Protein AF-A0A1Z4JRB9-F1 (afdb_monomer)

Mean predicted aligned error: 3.91 Å

Secondary structure (DSSP, 8-state):
---SS-EEEEEE-SSHHHHHHHHTT----TTEEEEETTEEEEE--SSTTS--EEEEEEEETTEEEEEEEEEGGG--HHHHHHHHHHHHTT-----EEE--EEE--TT---TT--

Nearest PDB structures (foldseek):
  4qae-assembly6_F  TM=2.705E-01  e=8.621E+00  Homo sapiens
  3cbc-assembly3_C  TM=2.726E-01  e=9.791E+00  Homo sapiens

Organism: NCBI:txid1973484

Structure (mmCIF, N/CA/C/O backbone):
data_AF-A0A1Z4JRB9-F1
#
_entry.id   AF-A0A1Z4JRB9-F1
#
loop_
_atom_site.group_PDB
_atom_site.id
_atom_site.type_symbol
_atom_site.label_atom_id
_atom_site.label_alt_id
_atom_site.label_comp_id
_atom_site.label_asym_id
_atom_site.label_entity_id
_atom_site.label_seq_id
_atom_site.pdbx_PDB_ins_code
_atom_site.Cartn_x
_atom_site.Cartn_y
_atom_site.Cartn_z
_atom_site.occupancy
_atom_site.B_iso_or_equiv
_atom_site.auth_seq_id
_atom_site.auth_comp_id
_atom_site.auth_asym_id
_atom_site.auth_atom_id
_atom_site.pdbx_PDB_model_num
ATOM 1 N N . MET A 1 1 ? -9.429 -4.239 -7.756 1.00 72.44 1 MET A N 1
ATOM 2 C CA . MET A 1 1 ? -8.164 -4.983 -7.637 1.00 72.44 1 MET A CA 1
ATOM 3 C C . MET A 1 1 ? -8.111 -6.054 -8.705 1.00 72.44 1 MET A C 1
ATOM 5 O O . MET A 1 1 ? -9.099 -6.768 -8.869 1.00 72.44 1 MET A O 1
ATOM 9 N N . LEU A 1 2 ? -7.002 -6.143 -9.434 1.00 74.12 2 LEU A N 1
ATOM 10 C CA . LEU A 1 2 ? -6.843 -7.051 -10.573 1.00 74.12 2 LEU A CA 1
ATOM 11 C C . LEU A 1 2 ? -6.535 -8.493 -10.146 1.00 74.12 2 LEU A C 1
ATOM 13 O O . LEU A 1 2 ? -6.946 -9.438 -10.820 1.00 74.12 2 LEU A O 1
ATOM 17 N N . HIS A 1 3 ? -5.846 -8.682 -9.017 1.00 84.50 3 HIS A N 1
ATOM 18 C CA . HIS A 1 3 ? -5.268 -9.984 -8.663 1.00 84.50 3 HIS A CA 1
ATOM 19 C C . HIS A 1 3 ? -6.039 -10.707 -7.555 1.00 84.50 3 HIS A C 1
ATOM 21 O O . HIS A 1 3 ? -5.783 -10.519 -6.373 1.00 84.50 3 HIS A O 1
ATOM 27 N N . THR A 1 4 ? -6.934 -11.625 -7.911 1.00 82.00 4 THR A N 1
ATOM 28 C CA . THR A 1 4 ? -7.698 -12.429 -6.930 1.00 82.00 4 THR A CA 1
ATOM 29 C C . THR A 1 4 ? -6.869 -13.527 -6.25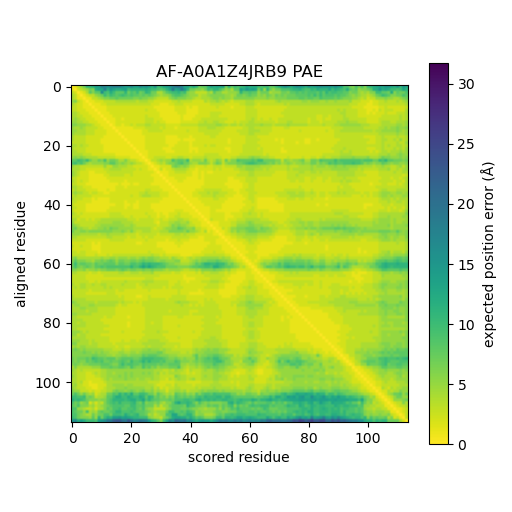2 1.00 82.00 4 THR A C 1
ATOM 31 O O . THR A 1 4 ? -7.230 -14.036 -5.187 1.00 82.00 4 THR A O 1
ATOM 34 N N . HIS A 1 5 ? -5.746 -13.919 -6.866 1.00 85.62 5 HIS A N 1
ATOM 35 C CA . HIS A 1 5 ? -4.931 -15.042 -6.405 1.00 85.62 5 HIS A CA 1
ATOM 36 C C . HIS A 1 5 ? -3.645 -14.649 -5.667 1.00 85.62 5 HIS A C 1
ATOM 38 O O . HIS A 1 5 ? -3.005 -15.521 -5.073 1.00 85.62 5 HIS A O 1
ATOM 44 N N . ARG A 1 6 ? -3.292 -13.363 -5.663 1.00 91.31 6 ARG A N 1
ATOM 45 C CA . ARG A 1 6 ? -2.060 -12.865 -5.051 1.00 91.31 6 ARG A CA 1
ATOM 46 C C . ARG A 1 6 ? -2.154 -12.908 -3.522 1.00 91.31 6 ARG A C 1
ATOM 48 O O . ARG A 1 6 ? -3.230 -12.753 -2.942 1.00 91.31 6 ARG A O 1
ATOM 55 N N . VAL A 1 7 ? -1.015 -13.166 -2.886 1.00 93.06 7 VAL A N 1
ATOM 56 C CA . VAL A 1 7 ? -0.825 -13.013 -1.441 1.00 93.06 7 VAL A CA 1
ATOM 57 C C . VAL A 1 7 ? 0.151 -11.866 -1.256 1.00 93.06 7 VAL A C 1
ATOM 59 O O . VAL A 1 7 ? 1.251 -11.923 -1.802 1.00 93.06 7 VAL A O 1
ATOM 62 N N . TRP A 1 8 ? -0.254 -10.829 -0.529 1.00 94.88 8 TRP A N 1
ATOM 63 C CA . TRP A 1 8 ? 0.600 -9.669 -0.306 1.00 94.88 8 TRP A CA 1
ATOM 64 C C . TRP A 1 8 ? 1.359 -9.786 1.005 1.00 94.88 8 TRP A C 1
ATOM 66 O O . TRP A 1 8 ? 0.747 -9.954 2.056 1.00 94.88 8 TRP A O 1
ATOM 76 N N . HIS A 1 9 ? 2.677 -9.643 0.941 1.00 95.62 9 HIS A N 1
ATOM 77 C CA . HIS A 1 9 ? 3.527 -9.464 2.104 1.00 95.62 9 HIS A CA 1
ATOM 78 C C . HIS A 1 9 ? 3.470 -8.012 2.570 1.00 95.62 9 HIS A C 1
ATOM 80 O O . HIS A 1 9 ? 3.903 -7.100 1.858 1.00 95.62 9 HIS A O 1
ATOM 86 N N . ILE A 1 10 ? 2.912 -7.795 3.756 1.00 95.50 10 ILE A N 1
ATOM 87 C CA . ILE A 1 10 ? 2.615 -6.465 4.272 1.00 95.50 10 ILE A CA 1
ATOM 88 C C . ILE A 1 10 ? 3.746 -5.979 5.164 1.00 95.50 10 ILE A C 1
ATOM 90 O O . ILE A 1 10 ? 4.005 -6.525 6.233 1.00 95.50 10 ILE A O 1
ATOM 94 N N . LYS A 1 11 ? 4.362 -4.868 4.761 1.00 94.75 11 LYS A N 1
ATOM 95 C CA . LYS A 1 11 ? 5.278 -4.112 5.607 1.00 94.75 11 LYS A CA 1
ATOM 96 C C . LYS A 1 11 ? 4.556 -2.943 6.271 1.00 94.75 11 LYS A C 1
ATOM 98 O O . LYS A 1 11 ? 4.112 -2.012 5.601 1.00 94.75 11 LYS A O 1
ATOM 103 N N . THR A 1 12 ? 4.502 -2.940 7.596 1.00 95.31 12 THR A N 1
ATOM 104 C CA . THR A 1 12 ? 3.976 -1.794 8.348 1.00 95.31 12 THR A CA 1
ATOM 105 C C . THR A 1 12 ? 4.958 -0.625 8.315 1.00 95.31 12 THR A C 1
ATOM 107 O O . THR A 1 12 ? 6.150 -0.793 8.581 1.00 95.31 12 THR A O 1
ATOM 110 N N . VAL A 1 13 ? 4.447 0.563 8.000 1.00 95.69 13 VAL A N 1
ATOM 111 C CA . VAL A 1 13 ? 5.154 1.842 8.083 1.00 95.69 13 VAL A CA 1
ATOM 112 C C . VAL A 1 13 ? 4.422 2.761 9.074 1.00 95.69 13 VAL A C 1
ATOM 114 O O . VAL A 1 13 ? 3.191 2.812 9.081 1.00 95.69 13 VAL A O 1
ATOM 117 N N . PRO A 1 14 ? 5.148 3.469 9.952 1.00 93.19 14 PRO A N 1
ATOM 118 C CA . PRO A 1 14 ? 4.567 4.204 11.073 1.00 93.19 14 PRO A CA 1
ATOM 119 C C . PRO A 1 14 ? 3.890 5.516 10.664 1.00 93.19 14 PRO A C 1
ATOM 121 O O . PRO A 1 14 ? 3.066 6.029 11.418 1.00 93.19 14 PRO A O 1
ATOM 124 N N . THR A 1 15 ? 4.247 6.093 9.513 1.00 94.38 15 THR A N 1
ATOM 125 C CA . THR A 1 15 ? 3.778 7.423 9.106 1.00 94.38 15 THR A CA 1
ATOM 126 C C . THR A 1 15 ? 3.445 7.490 7.621 1.00 94.38 15 THR A C 1
ATOM 128 O O . THR A 1 15 ? 3.972 6.730 6.806 1.00 94.38 15 THR A O 1
ATOM 131 N N . LEU A 1 16 ? 2.598 8.461 7.268 1.00 92.88 16 LEU A N 1
ATOM 132 C CA . LEU A 1 16 ? 2.298 8.806 5.880 1.00 92.88 16 LEU A CA 1
ATOM 133 C C . LEU A 1 16 ? 3.568 9.164 5.092 1.00 92.88 16 LEU A C 1
ATOM 135 O O . LEU A 1 16 ? 3.739 8.737 3.956 1.00 92.88 16 LEU A O 1
ATOM 139 N N . GLU A 1 17 ? 4.484 9.917 5.697 1.00 94.19 17 GLU A N 1
ATOM 140 C CA . GLU A 1 17 ? 5.735 10.307 5.044 1.00 94.19 17 GLU A CA 1
ATOM 141 C C . GLU A 1 17 ? 6.607 9.094 4.698 1.00 94.19 17 GLU A C 1
ATOM 143 O O . GLU A 1 17 ? 7.180 9.021 3.609 1.00 94.19 17 GLU A O 1
ATOM 148 N N . GLU A 1 18 ? 6.684 8.107 5.592 1.00 95.31 18 GLU A N 1
ATOM 149 C CA . GLU A 1 18 ? 7.399 6.863 5.312 1.00 95.31 18 GLU A CA 1
ATOM 150 C C . GLU A 1 18 ? 6.713 6.018 4.242 1.00 95.31 18 GLU A 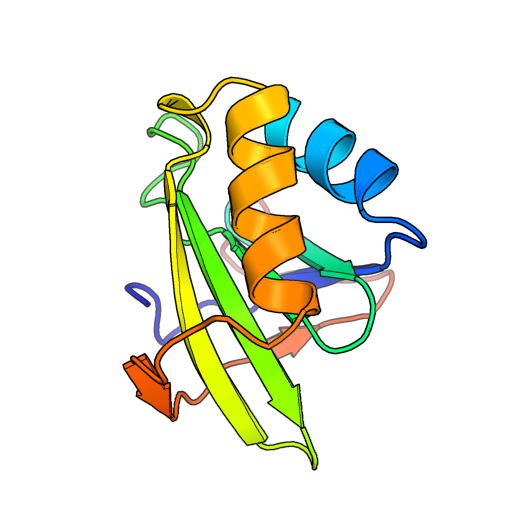C 1
ATOM 152 O O . GLU A 1 18 ? 7.406 5.412 3.423 1.00 95.31 18 GLU A O 1
ATOM 157 N N . LEU A 1 19 ? 5.378 6.017 4.199 1.00 95.94 19 LEU A N 1
ATOM 158 C CA . LEU A 1 19 ? 4.634 5.364 3.128 1.00 95.94 19 LEU A CA 1
ATOM 159 C C . LEU A 1 19 ? 4.931 6.002 1.768 1.00 95.94 19 LEU A C 1
ATOM 161 O O . LEU A 1 19 ? 5.290 5.288 0.837 1.00 95.94 19 LEU A O 1
ATOM 165 N N . VAL A 1 20 ? 4.831 7.329 1.646 1.00 95.25 20 VAL A N 1
ATOM 166 C CA . VAL A 1 20 ? 5.108 8.036 0.383 1.00 95.25 20 VAL A CA 1
ATOM 167 C C . VAL A 1 20 ? 6.545 7.774 -0.069 1.00 95.25 20 VAL A C 1
ATOM 169 O O . VAL A 1 20 ? 6.778 7.409 -1.223 1.00 95.25 20 VAL A O 1
ATOM 172 N N . LYS A 1 21 ? 7.514 7.858 0.853 1.00 94.62 21 LYS A N 1
ATOM 173 C CA . LYS A 1 21 ? 8.917 7.503 0.579 1.00 94.62 21 LYS A CA 1
ATOM 174 C C . LYS A 1 21 ? 9.082 6.053 0.141 1.00 94.62 21 LYS A C 1
ATOM 176 O O . LYS A 1 21 ? 9.952 5.783 -0.683 1.00 94.62 21 LYS A O 1
ATOM 181 N N . ALA A 1 22 ? 8.314 5.121 0.708 1.00 94.94 22 ALA A N 1
ATOM 182 C CA . ALA A 1 22 ? 8.328 3.730 0.282 1.00 94.94 22 ALA A CA 1
ATOM 183 C C . ALA A 1 22 ? 7.796 3.621 -1.149 1.00 94.94 22 ALA A C 1
ATOM 185 O O . ALA A 1 22 ? 8.566 3.246 -2.024 1.00 94.94 22 ALA A O 1
ATOM 186 N N . LEU A 1 23 ? 6.558 4.043 -1.417 1.00 94.69 23 LEU A N 1
ATOM 187 C CA . LEU A 1 23 ? 5.913 3.935 -2.733 1.00 94.69 23 LEU A CA 1
ATOM 188 C C . LEU A 1 23 ? 6.776 4.518 -3.866 1.00 94.69 23 LEU A C 1
ATOM 190 O O . LEU A 1 23 ? 6.948 3.883 -4.906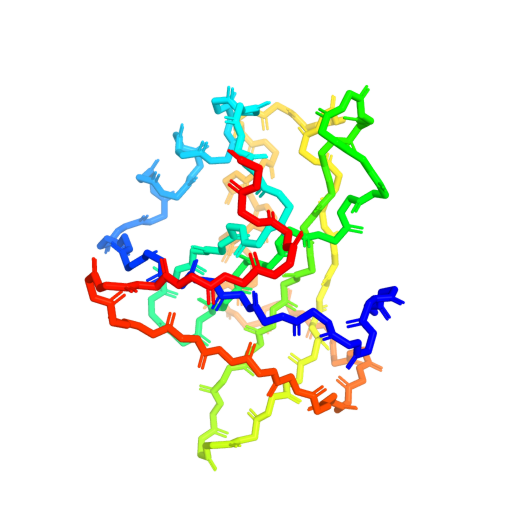 1.00 94.69 23 LEU A O 1
ATOM 194 N N . LEU A 1 24 ? 7.414 5.670 -3.639 1.00 93.88 24 LEU A N 1
ATOM 195 C CA . LEU A 1 24 ? 8.269 6.332 -4.632 1.00 93.88 24 LEU A CA 1
ATOM 196 C C . LEU A 1 24 ? 9.562 5.578 -4.988 1.00 93.88 24 LEU A C 1
ATOM 198 O O . LEU A 1 24 ? 10.190 5.920 -5.990 1.00 93.88 24 LEU A O 1
ATOM 202 N N . LYS A 1 25 ? 9.976 4.555 -4.225 1.00 92.06 25 LYS A N 1
ATOM 203 C CA . LYS A 1 25 ? 11.139 3.723 -4.590 1.00 92.06 25 LYS A CA 1
ATOM 204 C C . LYS A 1 25 ? 10.890 2.860 -5.824 1.00 92.06 25 LYS A C 1
ATOM 206 O O . LYS A 1 25 ? 11.860 2.527 -6.499 1.00 92.06 25 LYS A O 1
ATOM 211 N N . LYS A 1 26 ? 9.627 2.504 -6.106 1.00 84.44 26 LYS A N 1
ATOM 212 C CA . LYS A 1 26 ? 9.176 1.802 -7.326 1.00 84.44 26 LYS A CA 1
ATOM 213 C C . LYS A 1 26 ? 9.951 0.522 -7.690 1.00 84.44 26 LYS A C 1
ATOM 21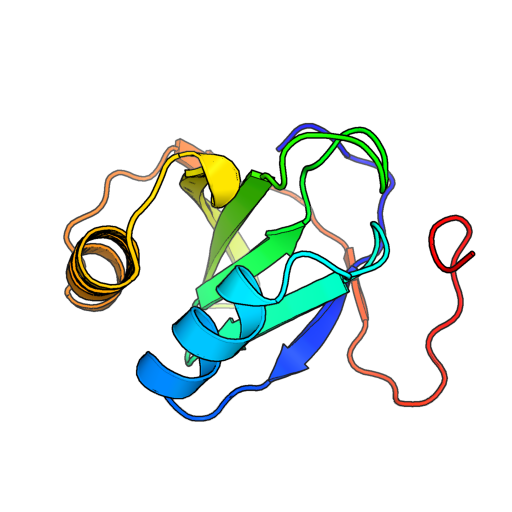5 O O . LYS A 1 26 ? 9.996 0.136 -8.849 1.00 84.44 26 LYS A O 1
ATOM 220 N N . ASN A 1 27 ? 10.572 -0.143 -6.719 1.00 85.38 27 ASN A N 1
ATOM 221 C CA . ASN A 1 27 ? 11.428 -1.313 -6.947 1.00 85.38 27 ASN A CA 1
ATOM 222 C C . ASN A 1 27 ? 10.944 -2.554 -6.186 1.00 85.38 27 ASN A C 1
ATOM 224 O O . ASN A 1 27 ? 11.746 -3.384 -5.755 1.00 85.38 27 ASN A O 1
ATOM 228 N N . TYR A 1 28 ? 9.633 -2.646 -5.967 1.00 91.31 28 TYR A N 1
ATOM 229 C CA . TYR A 1 28 ? 9.040 -3.723 -5.194 1.00 91.31 28 TYR A CA 1
ATOM 230 C C . TYR A 1 28 ? 8.518 -4.843 -6.082 1.00 91.31 28 TYR A C 1
ATOM 232 O O . TYR A 1 28 ? 7.870 -4.594 -7.099 1.00 91.31 28 TYR A O 1
ATOM 240 N N . VAL A 1 29 ? 8.750 -6.072 -5.619 1.00 92.25 29 VAL A N 1
ATOM 241 C CA . VAL A 1 29 ? 8.133 -7.284 -6.161 1.00 92.25 29 VAL A CA 1
ATOM 242 C C . VAL A 1 29 ? 6.610 -7.206 -6.075 1.00 92.25 29 VAL A C 1
ATOM 244 O O . VAL A 1 29 ? 6.042 -6.482 -5.249 1.00 92.25 29 VAL A O 1
ATOM 247 N N . LEU A 1 30 ? 5.936 -7.979 -6.918 1.00 93.62 30 LEU A N 1
ATOM 248 C CA . LEU A 1 30 ? 4.485 -7.912 -7.079 1.00 93.62 30 LEU A CA 1
ATOM 249 C C . LEU A 1 30 ? 3.702 -8.267 -5.813 1.00 93.62 30 LEU A C 1
ATOM 251 O O . LEU A 1 30 ? 2.611 -7.738 -5.609 1.00 93.62 30 LE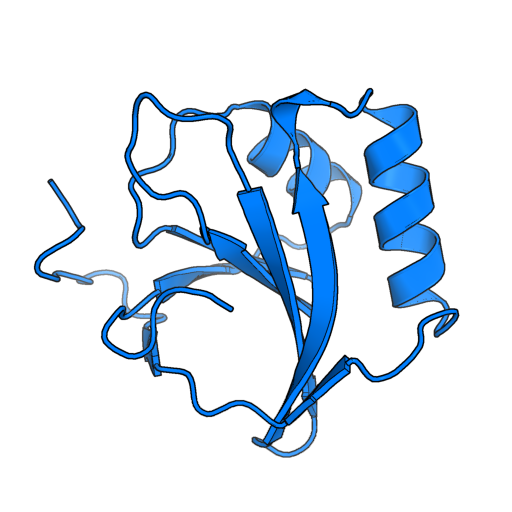U A O 1
ATOM 255 N N . CYS A 1 31 ? 4.244 -9.124 -4.942 1.00 94.19 31 CYS A N 1
ATOM 256 C CA . CYS A 1 31 ? 3.617 -9.435 -3.657 1.00 94.19 31 CYS A CA 1
ATOM 257 C C . CYS A 1 31 ? 3.809 -8.351 -2.590 1.00 94.19 31 CYS A C 1
ATOM 259 O O . CYS A 1 31 ? 3.302 -8.508 -1.486 1.00 94.19 31 CYS A O 1
ATOM 261 N N . ALA A 1 32 ? 4.526 -7.261 -2.854 1.00 94.94 32 ALA A N 1
ATOM 262 C CA . ALA A 1 32 ? 4.739 -6.245 -1.834 1.00 94.94 32 ALA A CA 1
ATOM 263 C C . ALA A 1 32 ? 3.452 -5.478 -1.503 1.00 94.94 32 ALA A C 1
ATOM 265 O O . ALA A 1 32 ? 2.680 -5.087 -2.383 1.00 94.94 32 ALA A O 1
ATOM 266 N N . GLY A 1 33 ? 3.256 -5.202 -0.220 1.00 95.81 33 GLY A N 1
ATOM 267 C CA . GLY A 1 33 ? 2.264 -4.253 0.251 1.00 95.81 33 GLY A CA 1
ATOM 268 C C . GLY A 1 33 ? 2.750 -3.482 1.471 1.00 95.81 33 GLY A C 1
ATOM 269 O O . GLY A 1 33 ? 3.708 -3.871 2.142 1.00 95.81 33 GLY A O 1
ATOM 270 N N . PHE A 1 34 ? 2.073 -2.378 1.766 1.00 96.50 34 PHE A N 1
ATOM 271 C CA . PHE A 1 34 ? 2.374 -1.518 2.906 1.00 96.50 34 PHE A CA 1
ATOM 272 C C . PHE A 1 34 ? 1.141 -1.295 3.766 1.00 96.50 34 PHE A C 1
ATOM 274 O O . PHE A 1 34 ? 0.023 -1.268 3.256 1.00 96.50 34 PHE A O 1
ATOM 281 N N . ARG A 1 35 ? 1.350 -1.095 5.067 1.00 95.62 35 ARG A N 1
ATOM 282 C CA . ARG A 1 35 ? 0.297 -0.697 6.008 1.00 95.62 35 ARG A CA 1
ATOM 283 C C . ARG A 1 35 ? 0.640 0.620 6.686 1.00 95.62 35 ARG A C 1
ATOM 285 O O . ARG A 1 35 ? 1.744 0.746 7.205 1.00 95.62 35 ARG A O 1
ATOM 292 N N . VAL A 1 36 ? -0.324 1.537 6.755 1.00 94.44 36 VAL A N 1
ATOM 293 C CA . VAL A 1 36 ? -0.274 2.734 7.610 1.00 94.44 36 VAL A CA 1
ATOM 294 C C . VAL A 1 36 ? -1.621 2.901 8.319 1.00 94.44 36 VAL A C 1
ATOM 296 O O . VAL A 1 36 ? -2.648 3.129 7.681 1.00 94.44 36 VAL A O 1
ATOM 299 N N . GLY A 1 37 ? -1.642 2.739 9.644 1.00 92.12 37 GLY A N 1
ATOM 300 C CA . GLY A 1 37 ? -2.904 2.621 10.387 1.00 92.12 37 GLY A CA 1
ATOM 301 C C . GLY A 1 37 ? -3.767 1.474 9.844 1.00 92.12 37 GLY A C 1
ATOM 302 O O . GLY A 1 37 ? -3.265 0.364 9.662 1.00 92.12 37 GLY A O 1
ATOM 303 N N . ASP A 1 38 ? -5.029 1.771 9.529 1.00 92.75 38 ASP A N 1
ATOM 304 C CA . ASP A 1 38 ? -6.006 0.807 8.994 1.00 92.75 38 ASP A CA 1
ATOM 305 C C . ASP A 1 38 ? -5.984 0.690 7.459 1.00 92.75 38 ASP A C 1
ATOM 307 O O . ASP A 1 38 ? -6.754 -0.076 6.873 1.00 92.75 38 ASP A O 1
ATOM 311 N N . LEU A 1 39 ? -5.106 1.443 6.788 1.00 94.75 39 LEU A N 1
ATOM 312 C CA . LEU A 1 39 ? -4.972 1.424 5.335 1.00 94.75 39 LEU A CA 1
ATOM 313 C C . LEU A 1 39 ? -3.892 0.441 4.891 1.00 94.75 39 LEU A C 1
ATOM 315 O O . LEU A 1 39 ? -2.769 0.428 5.404 1.00 94.75 39 LEU A O 1
ATOM 319 N N . LEU A 1 40 ? -4.232 -0.334 3.870 1.00 96.00 40 LE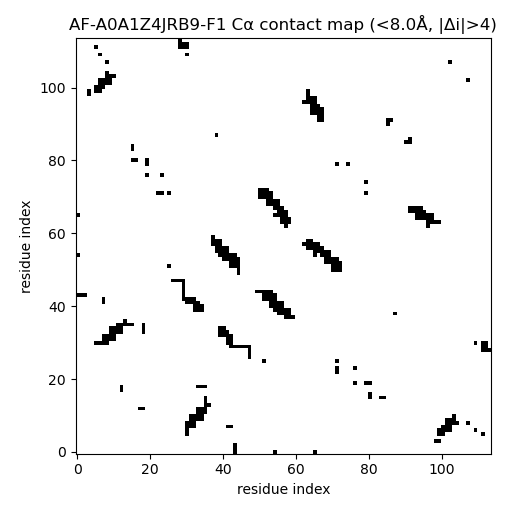U A N 1
ATOM 320 C CA . LEU A 1 40 ? -3.362 -1.228 3.128 1.00 96.00 40 LEU A CA 1
ATOM 321 C C . LEU A 1 40 ? -3.142 -0.684 1.718 1.00 96.00 40 LEU A C 1
ATOM 323 O O . LEU A 1 40 ? -4.083 -0.293 1.036 1.00 96.00 40 LEU A O 1
ATOM 327 N N . PHE A 1 41 ? -1.892 -0.723 1.278 1.00 96.56 41 PHE A N 1
ATOM 328 C CA . PHE A 1 41 ? -1.453 -0.364 -0.064 1.00 96.56 41 PHE A CA 1
ATOM 329 C C . PHE A 1 41 ? -0.901 -1.621 -0.704 1.00 96.56 41 PHE A C 1
ATOM 331 O O . PHE A 1 41 ? 0.172 -2.090 -0.328 1.00 96.56 41 PHE A O 1
ATOM 338 N N . LEU A 1 42 ? -1.652 -2.194 -1.631 1.00 96.62 42 LEU A N 1
ATOM 339 C CA . LEU A 1 42 ? -1.377 -3.511 -2.188 1.00 96.62 42 LEU A CA 1
ATOM 340 C C . LEU A 1 42 ? -0.938 -3.338 -3.631 1.00 96.62 42 LEU A C 1
ATOM 342 O O . LEU A 1 42 ? -1.705 -2.799 -4.425 1.00 96.62 42 LEU A O 1
ATOM 346 N N . ASN A 1 43 ? 0.283 -3.768 -3.960 1.00 95.44 43 ASN A N 1
ATOM 347 C CA . ASN A 1 43 ? 0.795 -3.672 -5.322 1.00 95.44 43 ASN A CA 1
ATOM 348 C C . ASN A 1 43 ? -0.156 -4.430 -6.267 1.00 95.44 43 ASN A C 1
ATOM 350 O O . ASN A 1 43 ? -0.305 -5.651 -6.152 1.00 95.44 43 ASN A O 1
ATOM 354 N N . ASP A 1 44 ? -0.825 -3.695 -7.154 1.00 94.44 44 ASP A N 1
ATOM 355 C CA . ASP A 1 44 ? -1.811 -4.179 -8.129 1.00 94.44 44 ASP A CA 1
ATOM 356 C C . ASP A 1 44 ? -1.231 -4.183 -9.557 1.00 94.44 44 ASP A C 1
ATOM 358 O O . ASP A 1 44 ? -1.919 -4.527 -10.516 1.00 94.44 44 ASP A O 1
ATOM 362 N N . SER A 1 45 ? 0.065 -3.885 -9.700 1.00 93.44 45 SER A N 1
ATOM 363 C CA . SER A 1 45 ? 0.776 -3.872 -10.983 1.00 93.44 45 SER A CA 1
ATOM 364 C C . SER A 1 45 ? 0.758 -5.247 -11.661 1.00 93.44 45 SER A C 1
ATOM 366 O O . SER A 1 45 ? 0.724 -6.303 -11.005 1.00 93.44 45 SER A O 1
ATOM 368 N N . THR A 1 46 ? 0.806 -5.242 -12.994 1.00 91.06 46 THR A N 1
ATOM 369 C CA . THR A 1 46 ? 0.773 -6.457 -13.824 1.00 91.06 46 THR A CA 1
ATOM 370 C C . THR A 1 46 ? 2.128 -7.155 -13.944 1.00 91.06 46 THR A C 1
ATOM 372 O O . THR A 1 46 ? 2.156 -8.359 -14.185 1.00 91.06 46 THR A O 1
ATOM 375 N N . SER A 1 47 ? 3.232 -6.422 -13.783 1.00 90.19 47 SER A N 1
ATOM 376 C CA . SER A 1 47 ? 4.613 -6.933 -13.788 1.00 90.19 47 SER A CA 1
ATOM 377 C C . SER A 1 47 ? 5.552 -5.981 -13.041 1.00 90.19 47 SER A C 1
ATOM 379 O O . SER A 1 47 ? 5.208 -4.819 -12.838 1.00 90.19 47 SER A O 1
ATOM 381 N N . GLU A 1 48 ? 6.743 -6.446 -12.666 1.00 87.00 48 GLU A N 1
ATOM 382 C CA . GLU A 1 48 ? 7.778 -5.635 -12.007 1.00 87.00 48 GLU A CA 1
ATOM 383 C C . GLU A 1 48 ? 8.277 -4.480 -12.891 1.00 87.00 48 GLU A C 1
ATOM 385 O O . GLU A 1 48 ? 8.588 -3.410 -12.377 1.00 87.00 48 GLU A O 1
ATOM 390 N N . ASP A 1 49 ? 8.288 -4.681 -14.214 1.00 87.12 49 ASP A N 1
ATOM 391 C CA . ASP A 1 49 ? 8.676 -3.671 -15.212 1.00 87.12 49 ASP A CA 1
ATOM 392 C C . ASP A 1 49 ? 7.513 -2.757 -15.651 1.00 87.12 49 ASP A C 1
ATOM 394 O O . ASP A 1 49 ? 7.679 -1.910 -16.532 1.00 87.12 49 ASP A O 1
ATOM 398 N N . ALA A 1 50 ? 6.308 -2.952 -15.101 1.00 88.88 50 ALA A N 1
ATOM 399 C CA . ALA A 1 50 ? 5.162 -2.107 -15.422 1.00 88.88 50 ALA A CA 1
ATOM 400 C C . ALA A 1 50 ? 5.168 -0.816 -14.593 1.00 88.88 50 ALA A C 1
ATOM 402 O O . ALA A 1 50 ? 5.909 -0.654 -13.625 1.00 88.88 50 ALA A O 1
ATOM 403 N N . ILE A 1 51 ? 4.270 0.090 -14.973 1.00 91.38 51 ILE A N 1
ATOM 404 C CA . ILE A 1 51 ? 3.848 1.206 -14.130 1.00 91.38 51 ILE A CA 1
ATOM 405 C C . ILE A 1 51 ? 3.374 0.637 -12.782 1.00 91.38 51 ILE A C 1
ATOM 407 O O . ILE A 1 51 ? 2.580 -0.304 -12.741 1.00 91.38 51 ILE A O 1
ATOM 411 N N . GLN A 1 52 ? 3.876 1.209 -11.690 1.00 93.06 52 GLN A N 1
ATOM 412 C CA . GLN A 1 52 ? 3.555 0.805 -10.331 1.00 93.06 52 GLN A CA 1
ATOM 413 C C . GLN A 1 52 ? 2.177 1.336 -9.932 1.00 93.06 52 GLN A C 1
ATOM 415 O O . GLN A 1 52 ? 1.965 2.541 -9.761 1.00 93.06 52 GLN A O 1
ATOM 420 N N . GLU A 1 53 ? 1.251 0.407 -9.740 1.00 94.88 53 GLU A N 1
ATOM 421 C CA . GLU A 1 53 ? -0.118 0.656 -9.306 1.00 94.88 53 GLU A CA 1
ATOM 422 C C . GLU A 1 53 ? -0.364 0.005 -7.948 1.00 94.88 53 GLU A C 1
ATOM 424 O O . GLU A 1 53 ? 0.070 -1.121 -7.692 1.00 94.88 53 GLU A O 1
ATOM 429 N N . TYR A 1 54 ? -1.069 0.712 -7.067 1.00 96.12 54 TYR A N 1
ATOM 430 C CA . TYR A 1 54 ? -1.429 0.221 -5.742 1.00 96.12 54 TYR A CA 1
ATOM 431 C C . TYR A 1 54 ? -2.926 0.373 -5.506 1.00 96.12 54 TYR A C 1
ATOM 433 O O . TYR A 1 54 ? -3.476 1.470 -5.608 1.00 96.12 54 TYR A O 1
ATOM 441 N N . ALA A 1 55 ? -3.579 -0.721 -5.123 1.00 95.94 55 ALA A N 1
ATOM 442 C CA . ALA A 1 55 ? -4.924 -0.673 -4.572 1.00 95.94 55 ALA A CA 1
ATOM 443 C C . ALA A 1 55 ? -4.858 -0.193 -3.116 1.00 95.94 55 ALA A C 1
ATOM 445 O O . ALA A 1 55 ? -4.076 -0.723 -2.322 1.00 95.94 55 ALA A O 1
ATOM 446 N N . ILE A 1 56 ? -5.693 0.788 -2.769 1.00 95.69 56 ILE A N 1
ATOM 447 C CA . ILE A 1 56 ? -5.818 1.322 -1.412 1.00 95.69 56 ILE A CA 1
ATOM 448 C C . ILE A 1 56 ? -7.042 0.682 -0.767 1.00 95.69 56 ILE A C 1
ATOM 450 O O .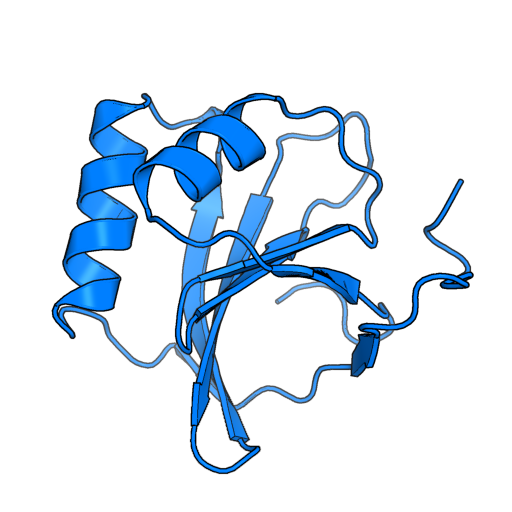 ILE A 1 56 ? -8.169 0.800 -1.258 1.00 95.69 56 ILE A O 1
ATOM 454 N N . VAL A 1 57 ? -6.807 -0.036 0.323 1.00 95.62 57 VAL A N 1
ATOM 455 C CA . VAL A 1 57 ? -7.794 -0.894 0.973 1.00 95.62 57 VAL A CA 1
ATOM 456 C C . VAL A 1 57 ? -7.888 -0.534 2.443 1.00 95.62 57 VAL A C 1
ATOM 458 O O . VAL A 1 57 ? -6.889 -0.512 3.151 1.00 95.62 57 VAL A O 1
ATOM 461 N N . LEU A 1 58 ? -9.103 -0.295 2.909 1.00 94.31 58 LEU A N 1
ATOM 462 C CA . LEU A 1 58 ? -9.411 -0.153 4.319 1.00 94.31 58 LEU A CA 1
ATOM 463 C C . LEU A 1 58 ? -9.607 -1.540 4.943 1.00 94.31 58 LEU A C 1
ATOM 465 O O . LEU A 1 58 ? -10.328 -2.371 4.383 1.00 94.31 58 LEU A O 1
ATOM 469 N N . ASN A 1 59 ? -8.984 -1.775 6.096 1.00 91.19 59 ASN A N 1
ATOM 470 C CA . ASN A 1 59 ? -9.180 -2.968 6.915 1.00 91.19 59 ASN A CA 1
ATOM 471 C C . ASN A 1 59 ? -9.833 -2.587 8.251 1.00 91.19 59 ASN A C 1
ATOM 473 O O . ASN A 1 59 ? -9.144 -2.156 9.171 1.00 91.19 59 ASN A O 1
ATOM 477 N N . VAL A 1 60 ? -11.152 -2.759 8.354 1.00 84.50 60 VAL A N 1
ATOM 478 C CA . VAL A 1 60 ? -11.932 -2.485 9.575 1.00 84.50 60 VAL A CA 1
ATOM 479 C C . VAL A 1 60 ? -12.706 -3.742 9.944 1.00 84.50 60 VAL A C 1
ATOM 481 O O . VAL A 1 60 ? -13.335 -4.351 9.084 1.00 84.50 60 VAL A O 1
ATOM 484 N N . ASP A 1 61 ? -12.640 -4.153 11.213 1.00 84.69 61 ASP A N 1
ATOM 485 C CA . ASP A 1 61 ? -13.337 -5.337 11.740 1.00 84.69 61 ASP A CA 1
ATOM 486 C C . ASP A 1 61 ? -13.121 -6.619 10.907 1.00 84.69 61 ASP A C 1
ATOM 488 O O . ASP A 1 61 ? -14.025 -7.436 10.738 1.00 84.69 61 ASP A O 1
ATOM 492 N N . GLN A 1 62 ? -11.900 -6.807 10.388 1.00 78.50 62 GLN A N 1
ATOM 493 C CA . GLN A 1 62 ? -11.505 -7.925 9.510 1.00 78.50 62 GLN A CA 1
ATOM 494 C C . GLN A 1 62 ? -12.205 -7.947 8.137 1.00 78.50 62 GLN A C 1
ATOM 496 O O . GLN A 1 62 ? -12.095 -8.929 7.400 1.00 78.50 62 GLN A O 1
ATOM 501 N N . ALA A 1 63 ? -12.899 -6.871 7.769 1.00 88.00 63 ALA A N 1
ATOM 502 C CA . ALA A 1 63 ? -13.450 -6.669 6.441 1.00 88.00 63 ALA A CA 1
ATOM 503 C C . ALA A 1 63 ? -12.530 -5.766 5.614 1.00 88.00 63 ALA A C 1
ATOM 505 O O . ALA A 1 63 ? -12.118 -4.689 6.051 1.00 88.00 63 ALA A O 1
ATOM 506 N N . PHE A 1 64 ? -12.251 -6.192 4.383 1.00 92.81 64 PHE A N 1
ATOM 507 C CA . PHE A 1 64 ? -11.450 -5.427 3.437 1.00 92.81 64 PHE A CA 1
ATOM 508 C C . PHE A 1 64 ? -12.347 -4.716 2.431 1.00 92.81 64 PHE A C 1
ATOM 510 O O . PHE A 1 64 ? -13.149 -5.342 1.734 1.00 92.81 64 PHE A O 1
ATOM 517 N N . THR A 1 65 ? -12.185 -3.401 2.330 1.00 93.56 65 THR A N 1
ATOM 518 C CA . THR A 1 65 ? -12.900 -2.582 1.349 1.00 93.56 65 THR A CA 1
ATOM 519 C C . THR A 1 65 ? -11.903 -1.759 0.560 1.00 93.56 65 THR A C 1
ATOM 521 O O . THR A 1 65 ? -11.157 -0.973 1.135 1.00 93.56 65 THR A O 1
ATOM 524 N N . GLN A 1 66 ? -11.876 -1.932 -0.759 1.00 94.44 66 GLN A N 1
ATOM 525 C CA . GLN A 1 66 ? -11.130 -1.027 -1.621 1.00 94.44 66 GLN A CA 1
ATOM 526 C C . GLN A 1 66 ? -11.813 0.342 -1.598 1.00 94.44 66 GLN A C 1
ATOM 528 O O . GLN A 1 66 ? -13.030 0.430 -1.784 1.00 94.44 66 GLN A O 1
ATOM 533 N N . VAL A 1 67 ? -11.027 1.390 -1.369 1.00 95.06 67 VAL A N 1
ATOM 534 C CA . VAL A 1 67 ? -11.500 2.782 -1.312 1.00 95.06 67 VAL A CA 1
ATOM 535 C C . VAL A 1 67 ? -10.929 3.628 -2.443 1.00 95.06 67 VAL A C 1
ATOM 537 O O . VAL A 1 67 ? -11.552 4.597 -2.846 1.00 95.06 67 VAL A O 1
ATOM 540 N N . GLU A 1 68 ? -9.773 3.244 -2.989 1.00 93.88 68 GLU A N 1
ATOM 541 C CA . GLU A 1 68 ? -9.152 3.932 -4.120 1.00 93.88 68 GLU A CA 1
ATOM 542 C C . GLU A 1 68 ? -8.098 3.025 -4.786 1.00 93.88 68 GLU A C 1
ATOM 544 O O . GLU A 1 68 ? -7.802 1.914 -4.324 1.00 93.88 68 GLU A O 1
ATOM 549 N N . SER A 1 69 ? -7.522 3.487 -5.885 1.00 93.81 69 SER A N 1
ATOM 550 C CA . SER A 1 69 ? -6.264 3.011 -6.453 1.00 93.81 69 S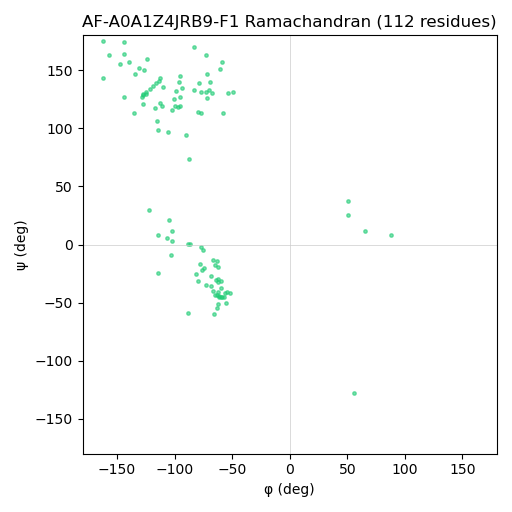ER A CA 1
ATOM 551 C C . SER A 1 69 ? -5.385 4.190 -6.852 1.00 93.81 69 SER A C 1
ATOM 553 O O . SER A 1 69 ? -5.885 5.218 -7.298 1.00 93.81 69 SER A O 1
ATOM 555 N N . VAL A 1 70 ? -4.070 4.034 -6.732 1.00 94.69 70 VAL A N 1
ATOM 556 C CA . VAL A 1 70 ? -3.113 5.060 -7.147 1.00 94.69 70 VAL A CA 1
ATOM 557 C C . VAL A 1 70 ? -2.059 4.481 -8.075 1.00 94.69 70 VAL A C 1
ATOM 559 O O . VAL A 1 70 ? -1.408 3.480 -7.772 1.00 94.69 70 VAL A O 1
ATOM 562 N N . THR A 1 71 ? -1.870 5.154 -9.203 1.00 95.38 71 THR A N 1
ATOM 563 C CA . THR A 1 71 ? -0.779 4.893 -10.135 1.00 95.38 71 THR A CA 1
ATOM 564 C C . THR A 1 71 ? 0.407 5.761 -9.733 1.00 95.38 71 THR A C 1
ATOM 566 O O . THR A 1 71 ? 0.494 6.929 -10.105 1.00 95.38 71 THR A O 1
ATOM 569 N N . VAL A 1 72 ? 1.319 5.202 -8.935 1.00 93.75 72 VAL A N 1
ATOM 570 C CA . VAL A 1 72 ? 2.438 5.928 -8.303 1.00 93.75 72 VAL A CA 1
ATOM 571 C C . VAL A 1 72 ? 3.351 6.572 -9.345 1.00 93.75 72 VAL A C 1
ATOM 573 O O . VAL A 1 72 ? 3.916 7.639 -9.115 1.00 93.75 72 VAL A O 1
ATOM 576 N N . ASP A 1 73 ? 3.483 5.954 -10.515 1.00 91.88 73 ASP A N 1
ATOM 577 C CA . ASP A 1 73 ? 4.260 6.505 -11.622 1.00 91.88 73 ASP A CA 1
ATOM 578 C C . ASP A 1 73 ? 3.721 7.806 -12.212 1.00 91.88 73 ASP A C 1
ATOM 580 O O . ASP A 1 73 ? 4.478 8.520 -12.870 1.00 91.88 73 ASP A O 1
ATOM 584 N N . TRP A 1 74 ? 2.461 8.145 -11.947 1.00 93.88 74 TRP A N 1
ATOM 585 C CA . TRP A 1 74 ? 1.826 9.372 -12.425 1.00 93.88 74 TRP A CA 1
ATOM 586 C C . TRP A 1 74 ? 1.718 10.459 -11.360 1.00 93.88 74 TRP A C 1
ATOM 588 O O . TRP A 1 74 ? 1.156 11.510 -11.645 1.00 93.88 74 TRP A O 1
ATOM 598 N N . CYS A 1 75 ? 2.246 10.227 -10.157 1.00 93.38 75 CYS A N 1
ATOM 599 C CA . CYS A 1 75 ? 2.119 11.166 -9.053 1.00 93.38 75 CYS A CA 1
ATOM 600 C C . CYS A 1 75 ? 3.464 11.777 -8.652 1.00 93.38 75 CYS A C 1
ATOM 602 O O . CYS A 1 75 ? 4.487 11.091 -8.552 1.00 93.38 75 CYS A O 1
ATOM 604 N N . SER A 1 76 ? 3.443 13.068 -8.332 1.00 93.94 76 SER A N 1
ATOM 605 C CA . SER A 1 76 ? 4.485 13.708 -7.537 1.00 93.94 76 SER A CA 1
ATOM 606 C C . SER A 1 76 ? 4.394 13.273 -6.061 1.00 93.94 76 SER A C 1
ATOM 608 O O . SER A 1 76 ? 3.358 12.764 -5.612 1.00 93.94 76 SER A O 1
ATOM 610 N N . PRO A 1 77 ? 5.456 13.481 -5.260 1.00 93.56 77 PRO A N 1
ATOM 611 C CA . PRO A 1 77 ? 5.397 13.256 -3.816 1.00 93.56 77 PRO A CA 1
ATOM 612 C C . PRO A 1 77 ? 4.257 14.027 -3.134 1.00 93.56 77 PRO A C 1
ATOM 614 O O . PRO A 1 77 ? 3.573 13.484 -2.269 1.00 93.56 77 PRO A O 1
ATOM 617 N N . GLU A 1 78 ? 4.029 15.278 -3.534 1.00 94.50 78 GLU A N 1
ATOM 618 C CA . GLU A 1 78 ? 2.982 16.144 -2.988 1.00 94.50 78 GLU A CA 1
ATOM 619 C C . GLU A 1 78 ? 1.584 15.626 -3.338 1.00 94.50 78 GLU A C 1
ATOM 621 O O . GLU A 1 78 ? 0.689 15.638 -2.493 1.00 94.50 78 GLU A O 1
ATOM 626 N N . GLU A 1 79 ? 1.401 15.127 -4.562 1.00 94.69 79 GLU A N 1
ATOM 627 C CA . GLU A 1 79 ? 0.141 14.522 -4.997 1.00 94.69 79 GLU A CA 1
ATOM 628 C C . GLU A 1 79 ? -0.168 13.245 -4.214 1.00 94.69 79 GLU A C 1
ATOM 630 O O . GLU A 1 79 ? -1.294 13.092 -3.740 1.00 94.69 79 GLU A O 1
ATOM 635 N N . LEU A 1 80 ? 0.825 12.373 -3.998 1.00 94.00 80 LEU A N 1
ATOM 636 C CA . LEU A 1 80 ? 0.664 11.183 -3.152 1.00 94.00 80 LEU A CA 1
ATOM 637 C C . LEU A 1 80 ? 0.310 11.554 -1.713 1.00 94.00 80 LEU A C 1
ATOM 639 O O . LEU A 1 80 ? -0.600 10.965 -1.131 1.00 94.00 80 LEU A O 1
ATOM 643 N N . HIS A 1 81 ? 1.004 12.543 -1.145 1.00 94.94 81 HIS A N 1
ATOM 644 C CA . HIS A 1 81 ? 0.706 13.043 0.194 1.00 94.94 81 HIS A CA 1
ATOM 645 C C . HIS A 1 81 ? -0.732 13.534 0.312 1.00 94.94 81 HIS A C 1
ATOM 647 O O . HIS A 1 81 ? -1.402 13.202 1.287 1.00 94.94 81 HIS A O 1
ATOM 653 N N . ARG A 1 82 ? -1.201 14.298 -0.679 1.00 94.75 82 ARG A N 1
ATOM 654 C CA . ARG A 1 82 ? -2.573 14.800 -0.709 1.00 94.75 82 ARG A CA 1
ATOM 655 C C . ARG A 1 82 ? -3.575 13.651 -0.802 1.00 94.75 82 ARG A C 1
ATOM 657 O O . ARG A 1 82 ? -4.412 13.535 0.078 1.00 94.75 82 ARG A O 1
ATOM 664 N N . ILE A 1 83 ? -3.446 12.774 -1.801 1.00 92.50 83 ILE A N 1
ATOM 665 C CA . ILE A 1 83 ? -4.376 11.651 -2.025 1.00 92.50 83 ILE A CA 1
ATOM 666 C C . ILE A 1 83 ? -4.498 10.786 -0.770 1.00 92.50 83 ILE A C 1
ATOM 668 O O . ILE A 1 83 ? -5.597 10.495 -0.309 1.00 92.50 83 ILE A O 1
ATOM 672 N N . ILE A 1 84 ? -3.369 10.378 -0.191 1.00 91.94 84 ILE A N 1
ATOM 673 C CA . ILE A 1 84 ? -3.395 9.489 0.970 1.00 91.94 84 ILE A CA 1
ATOM 674 C C . ILE A 1 84 ? -3.868 10.240 2.224 1.00 91.94 84 ILE A C 1
ATOM 676 O O . ILE A 1 84 ? -4.564 9.655 3.052 1.00 91.94 84 ILE A O 1
ATOM 680 N N . GLY A 1 85 ? -3.522 11.523 2.362 1.00 93.25 85 GLY A N 1
ATOM 681 C CA . GLY A 1 85 ? -4.005 12.375 3.447 1.00 93.25 85 GLY A CA 1
ATOM 682 C C . GLY A 1 85 ? -5.526 12.543 3.427 1.00 93.25 85 GLY A C 1
ATOM 683 O O . GLY A 1 85 ? -6.158 12.376 4.469 1.00 93.25 85 GLY A O 1
ATOM 684 N N . ASP A 1 86 ? -6.106 12.786 2.249 1.00 93.38 86 ASP A N 1
ATOM 685 C CA . ASP A 1 86 ? -7.557 12.875 2.039 1.00 93.38 86 ASP A CA 1
ATOM 686 C C . ASP A 1 86 ? -8.229 11.552 2.465 1.00 93.38 86 ASP A C 1
ATOM 688 O O . ASP A 1 86 ? -9.166 11.547 3.268 1.00 93.38 86 ASP A O 1
ATOM 692 N N . ILE A 1 87 ? -7.660 10.406 2.062 1.00 92.44 87 ILE A N 1
ATOM 693 C CA . ILE A 1 87 ? -8.169 9.082 2.451 1.00 92.44 87 ILE A CA 1
ATOM 694 C C . ILE A 1 87 ? -8.081 8.865 3.972 1.00 92.44 87 ILE A C 1
ATOM 696 O O . ILE A 1 87 ? -9.030 8.385 4.591 1.00 92.44 87 ILE A O 1
ATOM 700 N N . GLN A 1 88 ? -6.968 9.237 4.611 1.00 89.94 88 GLN A N 1
ATOM 701 C CA . GLN A 1 88 ? -6.819 9.135 6.069 1.00 89.94 88 GLN A CA 1
ATOM 702 C C . GLN A 1 88 ? -7.797 10.036 6.830 1.00 89.94 88 GLN A C 1
ATOM 704 O O . GLN A 1 88 ? -8.223 9.682 7.930 1.00 89.94 88 GLN A O 1
ATOM 709 N N . ALA A 1 89 ? -8.173 11.176 6.250 1.00 91.56 89 ALA A N 1
ATOM 710 C CA . ALA A 1 89 ? -9.176 12.078 6.803 1.00 91.56 89 ALA A CA 1
ATOM 711 C C . ALA A 1 89 ? -10.620 11.569 6.624 1.00 91.56 89 ALA A C 1
ATOM 713 O O . ALA A 1 89 ? -11.549 12.188 7.146 1.00 91.56 89 ALA A O 1
ATOM 714 N N . GLY A 1 90 ? -10.818 10.445 5.928 1.00 90.25 90 GLY A N 1
ATOM 715 C CA . GLY A 1 90 ? -12.141 9.893 5.642 1.00 90.25 90 GLY A CA 1
ATOM 716 C C . GLY A 1 90 ? -12.778 10.431 4.361 1.00 90.25 90 GLY A C 1
ATOM 717 O O . GLY A 1 90 ? -13.948 10.143 4.116 1.00 90.25 90 GLY A O 1
ATOM 718 N N . ASP A 1 91 ? -12.044 11.202 3.554 1.00 91.44 91 ASP A N 1
ATOM 719 C CA . ASP A 1 91 ? -12.534 11.751 2.289 1.00 91.44 91 ASP A CA 1
ATOM 720 C C . ASP A 1 91 ? -12.300 10.753 1.148 1.00 91.44 91 ASP A C 1
ATOM 722 O O . ASP A 1 91 ? -11.380 10.871 0.339 1.00 91.44 91 ASP A O 1
ATOM 726 N N . TYR A 1 92 ? -13.106 9.692 1.142 1.00 87.56 92 TYR A N 1
ATOM 727 C CA . TYR A 1 92 ? -13.098 8.666 0.106 1.00 87.56 92 TYR A CA 1
ATOM 728 C C . TYR A 1 92 ? -14.494 8.088 -0.120 1.00 87.56 92 TYR A C 1
ATOM 730 O O . TYR A 1 92 ? -15.348 8.067 0.769 1.00 87.56 92 TYR A O 1
ATOM 738 N N . ALA A 1 93 ? -14.712 7.555 -1.320 1.00 83.25 93 ALA A N 1
ATOM 739 C CA . ALA A 1 93 ? -15.867 6.719 -1.612 1.00 83.25 93 ALA A CA 1
ATOM 740 C C . ALA A 1 93 ? -15.490 5.241 -1.463 1.00 83.25 93 ALA A C 1
ATOM 742 O O . ALA A 1 93 ? -14.384 4.825 -1.795 1.00 83.25 93 ALA A O 1
ATOM 743 N N . LEU A 1 94 ? -16.421 4.416 -0.985 1.00 85.81 94 LEU A N 1
ATOM 744 C CA . LEU A 1 94 ? -16.222 2.968 -1.004 1.00 85.81 94 LEU A CA 1
ATOM 745 C C . LEU A 1 94 ? -16.345 2.471 -2.449 1.00 85.81 94 LEU A C 1
ATOM 747 O O . LEU A 1 94 ? -17.363 2.714 -3.098 1.00 85.81 94 LEU A O 1
ATOM 751 N N . VAL A 1 95 ? -15.330 1.758 -2.937 1.00 87.44 95 VAL A N 1
ATOM 752 C CA . VAL A 1 95 ? -15.331 1.187 -4.291 1.00 87.44 95 VAL A CA 1
ATOM 753 C C . VAL A 1 95 ? -15.976 -0.194 -4.270 1.00 87.44 95 VAL A C 1
ATOM 755 O O . VAL A 1 95 ? -16.966 -0.430 -4.958 1.00 87.44 95 VAL A O 1
ATOM 758 N N . ALA A 1 96 ? -15.423 -1.120 -3.482 1.00 87.19 96 ALA A N 1
ATOM 759 C CA . ALA A 1 96 ? -15.924 -2.489 -3.394 1.00 87.19 96 ALA A CA 1
ATOM 760 C C . ALA A 1 96 ? -15.413 -3.211 -2.144 1.00 87.19 96 ALA A C 1
ATOM 762 O O . ALA A 1 96 ? -14.243 -3.082 -1.779 1.00 87.19 96 ALA A O 1
ATOM 763 N N . SER A 1 97 ? -16.256 -4.048 -1.537 1.00 89.94 97 SER A N 1
ATOM 764 C CA . SER A 1 97 ? -15.791 -5.070 -0.595 1.00 89.94 97 SER A CA 1
ATOM 765 C C . SER A 1 97 ? -15.026 -6.152 -1.353 1.00 89.94 97 SER A C 1
ATOM 767 O O . SER A 1 97 ? -15.488 -6.636 -2.388 1.00 89.94 97 SER A O 1
ATOM 769 N N . ILE A 1 98 ? -13.857 -6.532 -0.844 1.00 90.31 98 ILE A N 1
ATOM 770 C CA . ILE A 1 98 ? -12.947 -7.460 -1.519 1.00 90.31 98 ILE A CA 1
ATOM 771 C C . ILE A 1 98 ? -12.487 -8.566 -0.570 1.00 90.31 98 ILE A C 1
ATOM 773 O O . ILE A 1 98 ? -12.400 -8.379 0.640 1.00 90.31 98 ILE A O 1
ATOM 777 N N . ALA A 1 99 ? -12.161 -9.728 -1.131 1.00 90.56 99 ALA A N 1
ATOM 778 C CA . ALA A 1 99 ? -11.475 -10.794 -0.413 1.00 90.56 99 ALA A CA 1
ATOM 779 C C . ALA A 1 99 ? -10.001 -10.785 -0.824 1.00 90.56 99 ALA A C 1
ATOM 781 O O . ALA A 1 99 ? -9.682 -11.029 -1.987 1.00 90.56 99 ALA A O 1
ATOM 782 N N . ILE A 1 100 ? -9.112 -10.503 0.126 1.00 90.94 100 ILE A N 1
ATOM 783 C CA . ILE A 1 100 ? -7.663 -10.480 -0.096 1.00 90.94 100 ILE A CA 1
ATOM 784 C C . ILE A 1 100 ? -6.955 -11.423 0.866 1.00 90.94 100 ILE A C 1
ATOM 786 O O . ILE A 1 100 ? -7.489 -11.793 1.912 1.00 90.94 100 ILE A O 1
ATOM 790 N N . ARG A 1 101 ? -5.732 -11.807 0.505 1.00 91.31 101 ARG A N 1
ATOM 791 C CA . ARG A 1 101 ? -4.846 -12.601 1.353 1.00 91.31 101 ARG A CA 1
ATOM 792 C C . ARG A 1 101 ? -3.606 -11.784 1.666 1.00 91.31 101 ARG A C 1
ATOM 794 O O . ARG A 1 101 ? -2.859 -11.424 0.760 1.00 91.31 101 ARG A O 1
ATOM 801 N N . VAL A 1 102 ? -3.409 -11.500 2.944 1.00 91.06 102 VAL A N 1
ATOM 802 C CA . VAL A 1 102 ? -2.246 -10.774 3.451 1.00 91.06 102 VAL A CA 1
ATOM 803 C C . VAL A 1 102 ? -1.391 -11.705 4.300 1.00 91.06 102 VAL A C 1
ATOM 805 O O . VAL A 1 102 ? -1.916 -12.572 4.997 1.00 91.06 102 VAL A O 1
ATOM 808 N N . ASP A 1 103 ? -0.082 -11.533 4.212 1.00 91.00 103 ASP A N 1
ATOM 809 C CA . ASP A 1 103 ? 0.922 -12.222 5.010 1.00 91.00 103 ASP A CA 1
ATOM 810 C C . ASP A 1 103 ? 1.793 -11.168 5.698 1.00 91.00 103 ASP A C 1
ATOM 812 O O . ASP A 1 103 ? 2.275 -10.233 5.063 1.00 91.00 103 ASP A O 1
ATOM 816 N N . GLU A 1 104 ? 1.969 -11.305 7.004 1.00 86.19 104 GLU A N 1
ATOM 817 C CA . GLU A 1 104 ? 2.778 -10.407 7.839 1.00 86.19 104 GLU A CA 1
ATOM 818 C C . GLU A 1 104 ? 4.010 -11.124 8.408 1.00 86.19 104 GLU A C 1
ATOM 820 O O . GLU A 1 104 ? 4.694 -10.595 9.280 1.00 86.19 104 GLU A O 1
ATOM 825 N N . SER A 1 105 ? 4.276 -12.355 7.964 1.00 85.25 105 SER A N 1
ATOM 826 C CA . SER A 1 105 ? 5.382 -13.162 8.467 1.00 85.25 105 SER A CA 1
ATOM 827 C C . SER A 1 105 ? 6.726 -12.748 7.869 1.00 85.25 105 SER A C 1
ATOM 829 O O . SER A 1 105 ? 6.872 -12.588 6.659 1.00 85.25 105 SER A O 1
ATOM 831 N N . ASP A 1 106 ? 7.761 -12.717 8.712 1.00 78.81 106 ASP A N 1
ATOM 832 C CA . ASP A 1 106 ? 9.145 -12.450 8.287 1.00 78.81 106 ASP A CA 1
ATOM 833 C C . ASP A 1 106 ? 9.710 -13.513 7.322 1.00 78.81 106 ASP A C 1
ATOM 835 O O . ASP A 1 106 ? 10.747 -13.311 6.688 1.00 78.81 106 ASP A O 1
ATOM 839 N N . SER A 1 107 ? 9.049 -14.668 7.208 1.00 83.56 107 SER A N 1
ATOM 840 C CA . SER A 1 107 ? 9.441 -15.781 6.339 1.00 83.56 107 SER A CA 1
ATOM 841 C C . SER A 1 107 ? 8.581 -15.909 5.079 1.00 83.56 107 SER A C 1
ATOM 843 O O . SER A 1 107 ? 8.533 -17.002 4.506 1.00 83.56 107 SER A O 1
ATOM 845 N N . HIS A 1 108 ? 7.898 -14.837 4.663 1.00 85.12 108 HIS A N 1
ATOM 846 C CA . HIS A 1 108 ? 7.015 -14.842 3.500 1.00 85.12 108 HIS A CA 1
ATOM 847 C C . HIS A 1 108 ? 7.678 -15.446 2.253 1.00 85.12 108 HIS A C 1
ATOM 849 O O . HIS A 1 108 ? 8.790 -15.078 1.861 1.00 85.12 108 HIS A O 1
ATOM 855 N N . ARG A 1 109 ? 6.956 -16.362 1.601 1.00 82.00 109 ARG A N 1
ATOM 856 C CA . ARG A 1 109 ? 7.292 -16.927 0.290 1.00 82.00 109 ARG A CA 1
ATOM 857 C C . ARG A 1 109 ? 6.004 -17.159 -0.489 1.00 82.00 109 ARG A C 1
ATOM 859 O O . ARG A 1 109 ? 5.108 -17.845 -0.004 1.00 82.00 109 ARG A O 1
ATOM 866 N N . CYS A 1 110 ? 5.927 -16.637 -1.706 1.00 84.25 110 CYS A N 1
ATOM 867 C CA . CYS A 1 110 ? 4.832 -16.903 -2.631 1.00 84.25 110 CYS A CA 1
ATOM 868 C C .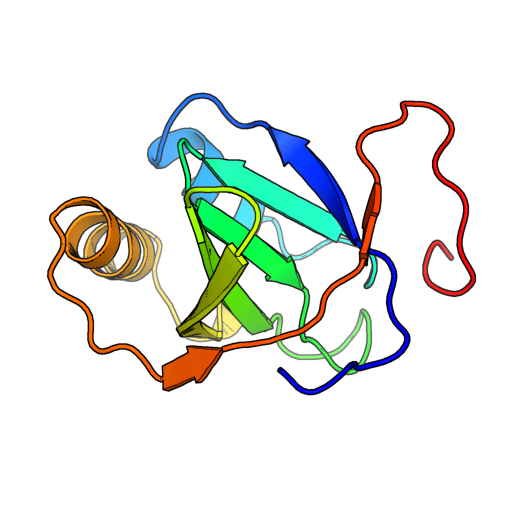 CYS A 1 110 ? 5.333 -16.974 -4.078 1.00 84.25 110 CYS A C 1
ATOM 870 O O . CYS A 1 110 ? 6.497 -16.701 -4.368 1.00 84.25 110 CYS A O 1
ATOM 872 N N . GLU A 1 111 ? 4.434 -17.327 -4.994 1.00 81.81 111 GLU A N 1
ATOM 873 C CA . GLU A 1 111 ? 4.720 -17.437 -6.431 1.00 81.81 111 GLU A CA 1
ATOM 874 C C . GLU A 1 111 ? 5.147 -16.103 -7.067 1.00 81.81 111 GLU A C 1
ATOM 876 O O . GLU A 1 111 ? 5.772 -16.098 -8.121 1.00 81.81 111 GLU A O 1
ATOM 881 N N . SER A 1 112 ? 4.841 -14.974 -6.420 1.00 80.12 112 SER A N 1
ATOM 882 C CA . SER A 1 112 ? 5.161 -13.617 -6.883 1.00 80.12 112 SER A CA 1
ATOM 883 C C . SER A 1 112 ? 6.367 -12.984 -6.170 1.00 80.12 112 SER A C 1
ATOM 885 O O . SER A 1 112 ? 6.558 -11.775 -6.270 1.00 80.12 112 SER A O 1
ATOM 887 N N . CYS A 1 113 ? 7.148 -13.761 -5.409 1.00 76.81 113 CYS A N 1
ATOM 888 C CA . CYS A 1 113 ? 8.307 -13.243 -4.671 1.00 76.81 113 CYS A CA 1
ATOM 889 C C . CYS A 1 113 ? 9.567 -13.001 -5.513 1.00 76.81 113 CYS A C 1
ATOM 891 O O . CYS A 1 113 ? 10.430 -12.303 -4.997 1.00 76.81 113 CYS A O 1
ATOM 893 N N . ALA A 1 114 ? 9.655 -13.566 -6.726 1.00 59.75 114 ALA A N 1
ATOM 894 C CA . ALA A 1 114 ? 10.837 -13.593 -7.606 1.00 59.75 114 ALA A CA 1
ATOM 895 C C . ALA A 1 114 ? 12.178 -13.850 -6.881 1.00 59.75 114 ALA A C 1
ATOM 897 O O . ALA A 1 114 ? 12.834 -12.896 -6.410 1.00 59.75 114 ALA A O 1
#

Foldseek 3Di:
DQDQPAEAAEDEDADLLVVLVVLLVLQDFQNYWYDYPQWIWHFPDPGSPDQTKTFIWGQDPNWIWGFDMDRSNPDDSVRSSVVVVCVVVVNTDTDGTGDHHYDHDPPDDDPRRD

Solvent-accessible surface area (backbone atoms only — not comparable to full-atom values): 6690 Å² total; per-residue (Å²): 130,80,65,82,82,57,57,28,44,47,46,79,34,96,40,72,69,53,43,53,61,51,63,73,63,73,79,62,52,53,24,39,24,36,28,45,89,54,38,35,38,36,45,52,40,92,47,73,90,45,72,49,27,29,35,32,28,41,53,56,98,92,42,41,30,33,43,52,70,47,54,54,77,81,48,55,74,67,52,47,52,49,56,54,48,38,46,74,74,63,65,62,55,82,71,44,80,53,82,81,46,77,41,76,59,98,79,76,80,60,98,51,59,126

pLDDT: mean 90.78, std 5.86, range [59.75, 96.62]

Radius of gyration: 13.01 Å; Cα contacts (8 Å, |Δi|>4): 202; chains: 1; bounding box: 28×34×27 Å

Sequence (114 aa):
MLHTHRVWHIKTVPTLEELVKALLKKNYVLCAGFRVGDLLFLNDSTSEDAIQEYAIVLNVDQAFTQVESVTVDWCSPEELHRIIGDIQAGDYALVASIAIRVDESDSHRCESCA